Protein AF-A0A1H9IAH2-F1 (afdb_monomer_lite)

pLDDT: mean 78.01, std 14.78, range [40.03, 92.56]

Radius of gyration: 13.73 Å; chains: 1; bounding box: 28×41×36 Å

Sequence (80 aa):
MAETGPEYLVWSTEHRAWWKPDCVSYTYRLDDAGRYTRELALLICSGAHGGWREGEVPSELPVQLEDALTAAGQEAPRHG

Secondary structure (DSSP, 8-state):
----PPPEEEEETTTTEEEPTTSS-EES-STTS--B-HHHHHHHHHHGGGSPPTTSPPSEEEEEHHHHHHHHH-------

Organism: NCBI:txid1855383

Foldseek 3Di:
DPPPPFWKWKAFPVVRFTQAPPRPDTHNDLVRHHTDDPVVLVVSQQPPPPGDDPPDDRRMDIDTSVVVVVVVVPPPDPPD

Structure (mmCIF, N/CA/C/O backbone):
data_AF-A0A1H9IAH2-F1
#
_entry.id   AF-A0A1H9IAH2-F1
#
loop_
_atom_site.group_PDB
_atom_site.id
_atom_site.type_symbol
_atom_site.label_atom_id
_atom_site.label_alt_id
_atom_site.label_comp_id
_atom_site.label_asym_id
_atom_site.label_entity_id
_atom_site.label_seq_id
_atom_site.pdbx_PDB_ins_code
_atom_site.Cartn_x
_atom_site.Cartn_y
_atom_site.Cartn_z
_atom_site.occupancy
_atom_site.B_iso_or_equiv
_atom_site.auth_seq_id
_atom_site.auth_comp_id
_atom_site.auth_asym_id
_atom_site.auth_atom_id
_atom_site.pdbx_PDB_model_num
ATOM 1 N N . MET A 1 1 ? 0.673 -10.824 23.626 1.00 40.03 1 MET A N 1
ATOM 2 C CA . MET A 1 1 ? 0.672 -9.410 23.208 1.00 40.03 1 MET A CA 1
ATOM 3 C C . MET A 1 1 ? 1.328 -9.403 21.843 1.00 40.03 1 MET A C 1
ATOM 5 O O . MET A 1 1 ? 2.531 -9.595 21.784 1.00 40.03 1 MET A O 1
ATOM 9 N N . ALA A 1 2 ? 0.543 -9.411 20.764 1.00 48.09 2 ALA A N 1
ATOM 10 C CA . ALA A 1 2 ? 1.122 -9.315 19.430 1.00 48.09 2 ALA A CA 1
ATOM 11 C C . ALA A 1 2 ? 1.528 -7.855 19.257 1.00 48.09 2 ALA A C 1
ATOM 13 O O . ALA A 1 2 ? 0.665 -6.980 19.270 1.00 48.09 2 ALA A O 1
ATOM 14 N N . GLU A 1 3 ? 2.827 -7.592 19.197 1.00 48.28 3 GLU A N 1
ATOM 15 C CA . GLU A 1 3 ? 3.327 -6.303 18.744 1.00 48.28 3 GLU A CA 1
ATOM 16 C C . GLU A 1 3 ? 2.928 -6.201 17.271 1.00 48.28 3 GLU A C 1
ATOM 18 O O . GLU A 1 3 ? 3.568 -6.773 16.390 1.00 48.28 3 GLU A O 1
ATOM 23 N N . THR A 1 4 ? 1.777 -5.583 17.007 1.00 60.62 4 THR A N 1
ATOM 24 C CA . THR A 1 4 ? 1.342 -5.254 15.654 1.00 60.62 4 THR A CA 1
ATOM 25 C C . THR A 1 4 ? 2.271 -4.151 15.178 1.00 60.62 4 THR A C 1
ATOM 27 O O . THR A 1 4 ? 2.024 -2.971 15.420 1.00 60.62 4 THR A O 1
ATOM 30 N N . GLY A 1 5 ? 3.409 -4.548 14.604 1.00 64.38 5 GLY A N 1
ATOM 31 C CA . GLY A 1 5 ? 4.320 -3.624 13.945 1.00 64.38 5 GLY A CA 1
ATOM 32 C C . GLY A 1 5 ? 3.578 -2.778 12.903 1.00 64.38 5 GLY A C 1
ATOM 33 O O . GLY A 1 5 ? 2.462 -3.129 12.512 1.00 64.38 5 GLY A O 1
ATOM 34 N N . PRO A 1 6 ? 4.178 -1.665 12.453 1.00 75.06 6 PRO A N 1
ATOM 35 C CA . PRO A 1 6 ? 3.525 -0.751 11.524 1.00 75.06 6 PRO A CA 1
ATOM 36 C C . PRO A 1 6 ? 3.001 -1.504 10.294 1.00 75.06 6 PRO A C 1
ATOM 38 O O . PRO A 1 6 ? 3.753 -2.222 9.627 1.00 75.06 6 PRO A O 1
ATOM 41 N N . GLU A 1 7 ? 1.705 -1.350 10.026 1.00 89.56 7 GLU A N 1
ATOM 42 C CA . GLU A 1 7 ? 1.036 -1.903 8.851 1.00 89.56 7 GLU A CA 1
ATOM 43 C C . GLU A 1 7 ? 1.332 -1.007 7.644 1.00 89.56 7 GLU A C 1
ATOM 45 O O . GLU A 1 7 ? 1.242 0.219 7.727 1.00 89.56 7 GLU A O 1
ATOM 50 N N . TYR A 1 8 ? 1.688 -1.615 6.516 1.00 91.81 8 TYR A N 1
ATOM 51 C CA . TYR A 1 8 ? 1.963 -0.928 5.260 1.00 91.81 8 TYR A CA 1
ATOM 52 C C . TYR A 1 8 ? 0.923 -1.299 4.210 1.00 91.81 8 TYR A C 1
ATOM 54 O O . TYR A 1 8 ? 0.438 -2.425 4.139 1.00 91.81 8 TYR A O 1
ATOM 62 N N . LEU A 1 9 ? 0.623 -0.337 3.359 1.00 92.25 9 LEU A 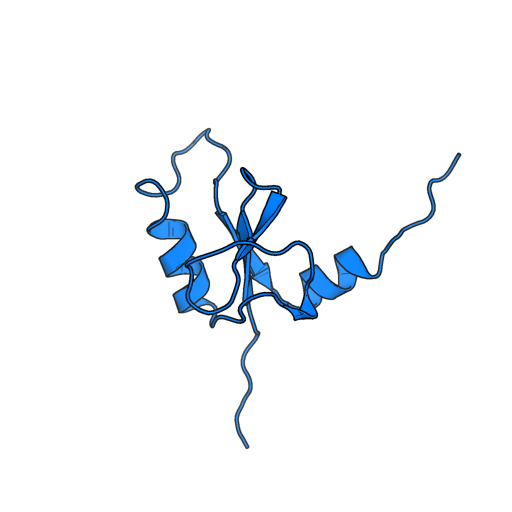N 1
ATOM 63 C CA . LEU A 1 9 ? -0.170 -0.457 2.152 1.00 92.25 9 LEU A CA 1
ATOM 64 C C . LEU A 1 9 ? 0.767 -0.289 0.955 1.00 92.25 9 LEU A C 1
ATOM 66 O O . LEU A 1 9 ? 1.820 0.342 1.066 1.00 92.25 9 LEU A O 1
ATOM 70 N N . VAL A 1 10 ? 0.379 -0.811 -0.204 1.00 91.31 10 VAL A N 1
ATOM 71 C CA . VAL A 1 10 ? 1.094 -0.546 -1.459 1.00 91.31 10 VAL A CA 1
ATOM 72 C C . VAL A 1 10 ? 0.204 0.306 -2.351 1.00 91.31 10 VAL A C 1
ATOM 74 O O . VAL A 1 10 ? -0.907 -0.099 -2.700 1.00 91.31 10 VAL A O 1
ATOM 77 N N . TRP A 1 11 ? 0.684 1.497 -2.697 1.00 91.00 11 TRP A N 1
ATOM 78 C CA . TRP A 1 11 ? 0.040 2.407 -3.638 1.00 91.00 11 TRP A CA 1
ATOM 79 C C . TRP A 1 11 ? 0.605 2.189 -5.035 1.00 91.00 11 TRP A C 1
ATOM 81 O O . TRP A 1 11 ? 1.803 2.372 -5.227 1.00 91.00 11 TRP A O 1
ATOM 91 N N . SER A 1 12 ? -0.239 1.871 -6.015 1.00 88.50 12 SER A N 1
ATOM 92 C CA . SER A 1 12 ? 0.158 1.920 -7.423 1.00 88.50 12 SER A CA 1
ATOM 93 C C . SER A 1 12 ? -0.067 3.319 -7.980 1.00 88.50 12 SER A C 1
ATOM 95 O O . SER A 1 12 ? -1.208 3.774 -8.093 1.00 88.50 12 SER A O 1
ATOM 97 N N . THR A 1 13 ? 1.011 3.995 -8.372 1.00 85.56 13 THR A N 1
ATOM 98 C CA . THR A 1 13 ? 0.957 5.322 -9.002 1.00 85.56 13 THR A CA 1
ATOM 99 C C . THR A 1 13 ? 0.347 5.254 -10.404 1.00 85.56 13 THR A C 1
ATOM 101 O O . THR A 1 13 ? -0.396 6.160 -10.782 1.00 85.56 13 THR A O 1
ATOM 104 N N . GLU A 1 14 ? 0.572 4.151 -11.129 1.00 84.69 14 GLU A N 1
ATOM 105 C CA . GLU A 1 14 ? 0.012 3.890 -12.463 1.00 84.69 14 GLU A CA 1
ATOM 106 C C . GLU A 1 14 ? -1.521 3.773 -12.432 1.00 84.69 14 GLU A C 1
ATOM 108 O O . GLU A 1 14 ? -2.229 4.465 -13.166 1.00 84.69 14 GLU A O 1
ATOM 113 N N . HIS A 1 15 ? -2.049 2.951 -11.522 1.00 85.62 15 HIS A N 1
ATOM 114 C CA . HIS A 1 15 ? -3.490 2.716 -11.383 1.00 85.62 15 HIS A CA 1
ATOM 115 C C . HIS A 1 15 ? -4.199 3.705 -10.449 1.00 85.62 15 HIS A C 1
ATOM 117 O O . HIS A 1 15 ? -5.432 3.723 -10.398 1.00 85.62 15 HIS A O 1
ATOM 123 N N . ARG A 1 16 ? -3.434 4.527 -9.717 1.00 88.19 16 ARG A N 1
ATOM 124 C CA . ARG A 1 16 ? -3.917 5.450 -8.676 1.00 88.19 16 ARG A CA 1
ATOM 125 C C . ARG A 1 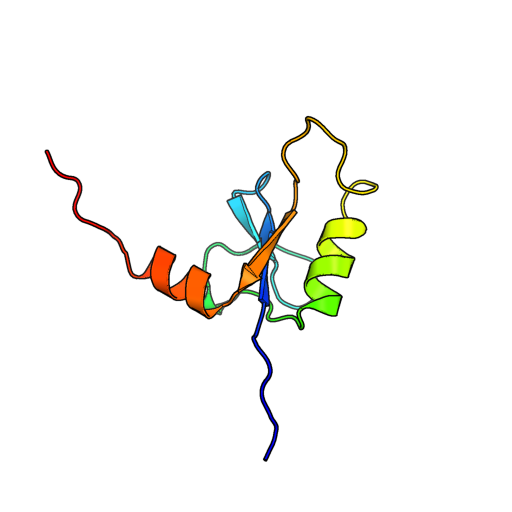16 ? -4.829 4.746 -7.670 1.00 88.19 16 ARG A C 1
ATOM 127 O O . ARG A 1 16 ? -5.930 5.211 -7.374 1.00 88.19 16 ARG A O 1
ATOM 134 N N . ALA A 1 17 ? -4.382 3.585 -7.209 1.00 90.69 17 ALA A N 1
ATOM 135 C CA . ALA A 1 17 ? -5.163 2.692 -6.371 1.00 90.69 17 ALA A CA 1
ATOM 136 C C . ALA A 1 17 ? -4.259 1.878 -5.437 1.00 90.69 17 ALA A C 1
ATOM 138 O O . ALA A 1 17 ? -3.069 1.693 -5.692 1.00 90.69 17 ALA A O 1
ATOM 139 N N . TRP A 1 18 ? -4.846 1.371 -4.360 1.00 91.50 18 TRP A N 1
ATOM 140 C CA . TRP A 1 18 ? -4.196 0.492 -3.397 1.00 91.50 18 TRP A CA 1
ATOM 141 C C . TRP A 1 18 ? -4.212 -0.951 -3.879 1.00 91.50 18 TRP A C 1
ATOM 143 O O . TRP A 1 18 ? -5.201 -1.401 -4.454 1.00 91.50 18 TRP A O 1
ATOM 153 N N . TRP A 1 19 ? -3.159 -1.708 -3.590 1.00 89.94 19 TRP A N 1
ATOM 154 C CA . TRP A 1 19 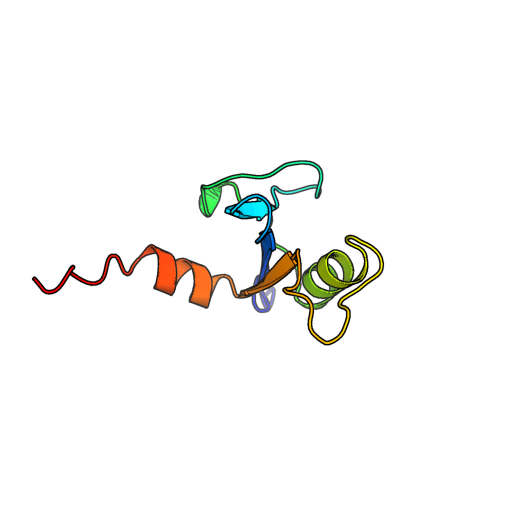? -3.168 -3.158 -3.775 1.00 89.94 19 TRP A CA 1
ATOM 155 C C . TRP A 1 19 ? -4.168 -3.793 -2.810 1.00 89.94 19 TRP A C 1
ATOM 157 O O . TRP A 1 19 ? -4.139 -3.522 -1.612 1.00 89.94 19 TRP A O 1
ATOM 167 N N . LYS A 1 20 ? -5.046 -4.656 -3.320 1.00 89.56 20 LYS A N 1
ATOM 168 C CA . LYS A 1 20 ? -5.920 -5.513 -2.511 1.00 89.56 20 LYS A CA 1
ATOM 169 C C . LYS A 1 20 ? -5.103 -6.601 -1.810 1.00 89.56 20 LYS A C 1
ATOM 171 O O . LYS A 1 20 ? -3.996 -6.893 -2.270 1.00 89.56 20 LYS A O 1
ATOM 176 N N . PRO A 1 21 ? -5.634 -7.229 -0.743 1.00 82.25 21 PRO A N 1
ATOM 177 C CA . PRO A 1 21 ? -5.053 -8.464 -0.222 1.00 82.25 21 PRO A CA 1
ATOM 178 C C . PRO A 1 21 ? -4.880 -9.486 -1.361 1.00 82.25 21 PRO A C 1
ATOM 180 O O . PRO A 1 21 ? -5.671 -9.490 -2.305 1.00 82.25 21 PRO A O 1
ATOM 183 N N . ASP A 1 22 ? -3.822 -10.297 -1.284 1.00 76.19 22 ASP A N 1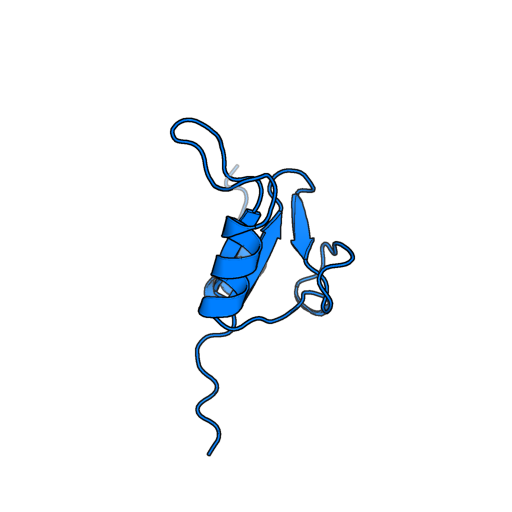
ATOM 184 C CA . ASP A 1 22 ? -3.365 -11.267 -2.302 1.00 76.19 22 ASP A CA 1
ATOM 185 C C . ASP A 1 22 ? -2.656 -10.714 -3.542 1.00 76.19 22 ASP A C 1
ATOM 187 O O . ASP A 1 22 ? -2.252 -11.487 -4.405 1.00 76.19 22 ASP A O 1
ATOM 191 N N . CYS A 1 23 ? -2.417 -9.408 -3.644 1.00 70.38 23 CYS A N 1
ATOM 192 C CA . CYS A 1 23 ? -1.584 -8.862 -4.719 1.00 70.38 23 CYS A CA 1
ATOM 193 C C . CYS A 1 23 ? -2.114 -9.093 -6.155 1.00 70.38 23 CYS A C 1
ATOM 195 O O . CYS A 1 23 ? -1.363 -9.007 -7.123 1.00 70.38 23 CYS A O 1
ATOM 197 N N . VAL A 1 24 ? -3.409 -9.392 -6.316 1.00 73.56 24 VAL A N 1
ATOM 198 C CA . VAL A 1 24 ? -4.012 -9.751 -7.620 1.00 73.56 24 VAL A CA 1
ATOM 199 C C . VAL A 1 24 ? -4.912 -8.641 -8.179 1.00 73.56 24 VAL A C 1
ATOM 201 O O . VAL A 1 24 ? -5.416 -8.728 -9.298 1.00 73.56 24 VAL A O 1
ATOM 204 N N . SER A 1 25 ? -5.180 -7.580 -7.417 1.00 82.12 25 SER A N 1
ATOM 205 C CA . SER A 1 25 ? -6.144 -6.546 -7.812 1.00 82.12 25 SER A CA 1
ATOM 206 C C . SER A 1 25 ? -5.924 -5.227 -7.081 1.00 82.12 25 SER A C 1
ATOM 208 O O . SER A 1 25 ? -5.224 -5.179 -6.072 1.00 82.12 25 SER A O 1
ATOM 210 N N . TYR A 1 26 ? -6.592 -4.175 -7.554 1.00 87.56 26 TYR A N 1
ATOM 211 C CA . TYR A 1 26 ? -6.520 -2.834 -6.979 1.00 87.56 26 TYR A CA 1
ATOM 212 C C . TYR A 1 26 ? -7.861 -2.382 -6.386 1.00 87.56 26 TYR A C 1
ATOM 214 O O . TYR A 1 26 ? -8.927 -2.839 -6.801 1.00 87.56 26 TYR A O 1
ATOM 222 N N . THR A 1 27 ? -7.815 -1.480 -5.410 1.00 89.06 27 THR A N 1
ATOM 223 C CA . THR A 1 27 ? -8.980 -0.847 -4.784 1.00 89.06 27 THR A CA 1
ATOM 224 C C . THR A 1 27 ? -8.711 0.622 -4.477 1.00 89.06 27 THR A C 1
ATOM 226 O O . THR A 1 27 ? -7.595 1.016 -4.158 1.00 89.06 27 THR A O 1
ATOM 229 N N . TYR A 1 28 ? -9.749 1.451 -4.531 1.00 87.19 28 TYR A N 1
ATOM 230 C CA . TYR A 1 28 ? -9.670 2.860 -4.131 1.00 87.19 28 TYR A CA 1
ATOM 231 C C . TYR A 1 28 ? -9.980 3.068 -2.643 1.00 87.19 28 TYR A C 1
ATOM 233 O O . TYR A 1 28 ? -9.809 4.164 -2.117 1.00 87.19 28 TYR A O 1
ATOM 241 N N . ARG A 1 29 ? -10.466 2.027 -1.960 1.00 86.56 29 ARG A N 1
ATOM 242 C CA . ARG A 1 29 ? -10.897 2.086 -0.562 1.00 86.56 29 ARG A CA 1
ATOM 243 C C . ARG A 1 29 ? -9.783 1.562 0.335 1.00 86.56 29 ARG A C 1
ATOM 245 O O . ARG A 1 29 ? -9.346 0.433 0.148 1.00 86.56 29 ARG A O 1
ATOM 252 N N . LEU A 1 30 ? -9.378 2.359 1.325 1.00 85.31 30 LEU A N 1
ATOM 253 C CA . LEU A 1 30 ? -8.377 1.955 2.322 1.00 85.31 30 LEU A CA 1
ATOM 254 C C . LEU A 1 30 ? -8.819 0.738 3.147 1.00 85.31 30 LEU A C 1
ATOM 256 O O . LEU A 1 30 ? -7.983 -0.067 3.534 1.00 85.31 30 LEU A O 1
ATOM 260 N N . ASP A 1 31 ? -10.123 0.589 3.384 1.00 86.19 31 ASP A N 1
ATOM 261 C CA . ASP A 1 31 ? -10.688 -0.547 4.125 1.00 86.19 31 ASP A CA 1
ATOM 262 C C . ASP A 1 31 ? -10.521 -1.884 3.379 1.00 86.19 31 ASP A C 1
ATOM 264 O O . ASP A 1 31 ? -10.215 -2.907 3.981 1.00 86.19 31 ASP A O 1
ATOM 268 N N . ASP A 1 32 ? -10.636 -1.853 2.048 1.00 85.75 32 ASP A N 1
ATOM 269 C CA . ASP A 1 32 ? -10.441 -3.013 1.171 1.00 85.75 32 ASP A CA 1
ATOM 270 C C . ASP A 1 32 ? -8.962 -3.246 0.804 1.00 85.75 32 ASP A C 1
ATOM 272 O O . ASP A 1 32 ? -8.643 -4.189 0.069 1.00 85.75 32 ASP A O 1
ATOM 276 N N . ALA A 1 33 ? -8.063 -2.350 1.224 1.00 90.00 33 ALA A N 1
ATOM 277 C CA . ALA A 1 33 ? -6.659 -2.401 0.853 1.00 90.00 33 ALA A CA 1
ATOM 278 C C . ALA A 1 33 ? -5.918 -3.496 1.634 1.00 90.00 33 ALA A C 1
ATOM 280 O O . ALA A 1 33 ? -6.159 -3.741 2.817 1.00 90.00 33 ALA A O 1
ATOM 281 N N . GLY A 1 34 ? -4.995 -4.166 0.948 1.00 89.75 34 GLY A N 1
ATOM 282 C CA . GLY A 1 34 ? -4.148 -5.196 1.529 1.00 89.75 34 GL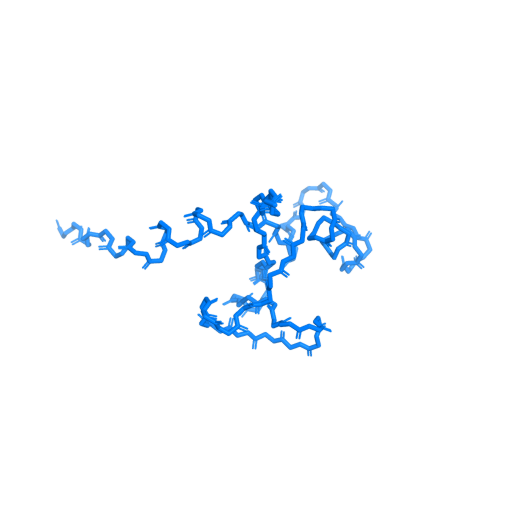Y A CA 1
ATOM 283 C C . GLY A 1 34 ? -3.168 -4.588 2.519 1.00 89.75 34 GLY A C 1
ATOM 284 O O . GLY A 1 34 ? -2.534 -3.574 2.226 1.00 89.75 34 GLY A O 1
ATOM 285 N N . ARG A 1 35 ? -3.039 -5.225 3.683 1.00 90.94 35 ARG A N 1
ATOM 286 C CA . ARG A 1 35 ? -2.117 -4.813 4.739 1.00 90.94 35 ARG A CA 1
ATOM 287 C C . ARG A 1 35 ? -0.917 -5.739 4.756 1.00 90.94 35 ARG A C 1
ATOM 289 O O . ARG A 1 35 ? -1.056 -6.957 4.841 1.00 90.94 35 ARG A O 1
ATOM 296 N N . TYR A 1 36 ? 0.255 -5.141 4.678 1.00 89.81 36 TYR A N 1
ATOM 297 C CA . TYR A 1 36 ? 1.524 -5.823 4.518 1.00 89.81 36 TYR A CA 1
ATOM 298 C C . TYR A 1 36 ? 2.479 -5.409 5.628 1.00 89.81 36 TYR A C 1
ATOM 300 O O . TYR A 1 36 ? 2.405 -4.307 6.170 1.00 89.81 36 TYR A O 1
ATOM 308 N N . THR A 1 37 ? 3.424 -6.285 5.948 1.00 89.62 37 THR A N 1
ATOM 309 C CA . THR A 1 37 ? 4.589 -5.863 6.722 1.00 89.62 37 THR A CA 1
ATOM 310 C C . THR A 1 37 ? 5.460 -4.952 5.861 1.00 89.62 37 THR A C 1
ATOM 312 O O . THR A 1 37 ? 5.408 -5.002 4.629 1.00 89.62 37 THR A O 1
ATOM 315 N N . ARG A 1 38 ? 6.317 -4.153 6.502 1.00 87.50 38 ARG A N 1
ATOM 316 C CA . ARG A 1 38 ? 7.289 -3.304 5.798 1.00 87.50 38 ARG A CA 1
ATOM 317 C C . ARG A 1 38 ? 8.103 -4.085 4.764 1.00 87.50 38 ARG A C 1
ATOM 319 O O . ARG A 1 38 ? 8.294 -3.623 3.645 1.00 87.50 38 ARG A O 1
ATOM 326 N N . GLU A 1 39 ? 8.587 -5.261 5.149 1.00 87.75 39 GLU A N 1
ATOM 327 C CA . GLU A 1 39 ? 9.427 -6.115 4.305 1.00 87.75 39 GLU A CA 1
ATOM 328 C C . GLU A 1 39 ? 8.664 -6.625 3.082 1.00 87.75 39 GLU A C 1
ATOM 330 O O . GLU A 1 39 ? 9.183 -6.572 1.969 1.00 87.75 39 GLU A O 1
ATOM 335 N N . LEU A 1 40 ? 7.412 -7.054 3.267 1.00 86.31 40 LEU A N 1
ATOM 336 C CA . LEU A 1 40 ? 6.573 -7.535 2.176 1.00 86.31 40 LEU A CA 1
ATOM 337 C C . LEU A 1 40 ? 6.167 -6.398 1.228 1.00 86.31 40 LEU A C 1
ATOM 339 O O . LEU A 1 40 ? 6.229 -6.573 0.015 1.00 86.31 40 LEU A O 1
ATOM 343 N N . ALA A 1 41 ? 5.833 -5.217 1.757 1.00 89.00 41 ALA A N 1
ATOM 344 C CA . ALA A 1 41 ? 5.534 -4.042 0.941 1.00 89.00 41 ALA A CA 1
ATOM 345 C C . ALA A 1 41 ? 6.738 -3.634 0.073 1.00 89.00 41 ALA A C 1
ATOM 347 O O . ALA A 1 41 ? 6.584 -3.387 -1.121 1.00 89.00 41 ALA A O 1
ATOM 348 N N . LEU A 1 42 ? 7.949 -3.630 0.645 1.00 86.19 42 LEU A N 1
ATOM 349 C CA . LEU A 1 42 ? 9.184 -3.361 -0.097 1.00 86.19 42 LEU A CA 1
ATOM 350 C C . LEU A 1 42 ? 9.484 -4.436 -1.145 1.00 86.19 42 LEU A C 1
ATOM 352 O O . LEU A 1 42 ? 9.913 -4.099 -2.245 1.00 86.19 42 LEU A O 1
ATOM 356 N N . LEU A 1 43 ? 9.238 -5.711 -0.831 1.00 85.75 43 LEU A N 1
ATOM 357 C CA . LEU A 1 43 ? 9.405 -6.809 -1.783 1.00 85.75 43 LEU A CA 1
ATOM 358 C C . LEU A 1 43 ? 8.469 -6.649 -2.988 1.00 85.75 43 LEU A C 1
ATOM 360 O O . LEU A 1 43 ? 8.918 -6.790 -4.123 1.00 85.75 43 LEU A O 1
ATOM 364 N N . ILE A 1 44 ? 7.198 -6.307 -2.748 1.00 84.19 44 ILE A N 1
ATOM 365 C CA . ILE A 1 44 ? 6.219 -6.029 -3.809 1.00 84.19 44 ILE A CA 1
ATOM 366 C C . ILE A 1 44 ? 6.706 -4.860 -4.675 1.00 84.19 44 ILE A C 1
ATOM 368 O O . ILE A 1 44 ? 6.775 -4.995 -5.894 1.00 84.19 44 ILE A O 1
ATOM 372 N N . CYS A 1 45 ? 7.131 -3.753 -4.057 1.00 83.06 45 CYS A N 1
ATOM 373 C CA . CYS A 1 45 ? 7.606 -2.571 -4.787 1.00 83.06 45 CYS A CA 1
ATOM 374 C C . CYS A 1 45 ? 8.917 -2.818 -5.555 1.00 83.06 45 CYS A C 1
ATOM 376 O O . CYS A 1 45 ? 9.145 -2.225 -6.601 1.00 83.06 45 CYS A O 1
ATOM 378 N N . SER A 1 46 ? 9.788 -3.701 -5.058 1.00 77.31 46 SER A N 1
ATOM 379 C CA . SER A 1 46 ? 11.021 -4.087 -5.752 1.00 77.31 46 SER A CA 1
ATOM 380 C C . SER A 1 46 ? 10.782 -5.097 -6.878 1.00 77.31 46 SER A C 1
ATOM 382 O O . SER A 1 46 ? 11.603 -5.181 -7.790 1.00 77.31 46 SER A O 1
ATOM 384 N N . GLY A 1 47 ? 9.727 -5.910 -6.785 1.00 69.81 47 GLY A N 1
ATOM 385 C CA . GLY A 1 47 ? 9.410 -6.963 -7.750 1.00 69.81 47 GLY A CA 1
ATOM 386 C C . GLY A 1 47 ? 8.522 -6.489 -8.898 1.00 69.81 47 GLY A C 1
ATOM 387 O O . GLY A 1 47 ? 8.595 -7.040 -9.998 1.00 69.81 47 GLY A O 1
ATOM 388 N N . ALA A 1 48 ? 7.714 -5.455 -8.670 1.00 63.09 48 ALA A N 1
ATOM 389 C CA . ALA A 1 48 ? 6.921 -4.841 -9.714 1.00 63.09 48 ALA A CA 1
ATOM 390 C C . ALA A 1 48 ? 7.844 -4.177 -10.755 1.00 63.09 48 ALA A C 1
ATOM 392 O O . ALA A 1 48 ? 8.716 -3.368 -10.444 1.00 63.09 48 ALA A O 1
ATOM 393 N N . HIS A 1 49 ? 7.707 -4.600 -12.011 1.00 55.56 49 HIS A N 1
ATOM 394 C CA . HIS A 1 49 ? 8.366 -4.001 -13.175 1.00 55.56 49 HIS A CA 1
ATOM 395 C C . HIS A 1 49 ? 9.912 -3.984 -13.210 1.00 55.56 49 HIS A C 1
ATOM 397 O O . HIS A 1 49 ? 10.510 -3.190 -13.935 1.00 55.56 49 HIS A O 1
ATOM 403 N N . GLY A 1 50 ? 10.588 -4.903 -12.510 1.00 62.62 50 GLY A N 1
ATOM 404 C CA . GLY A 1 50 ? 12.053 -5.027 -12.591 1.00 62.62 50 GLY A CA 1
ATOM 405 C C . GLY A 1 50 ? 12.824 -4.017 -11.735 1.00 62.62 50 GLY A C 1
ATOM 406 O O . GLY A 1 50 ? 14.018 -3.812 -11.965 1.00 62.62 50 GLY A O 1
ATOM 407 N N . GLY A 1 51 ? 12.152 -3.438 -10.737 1.00 62.28 51 GLY A N 1
ATOM 408 C CA . GLY A 1 51 ? 12.735 -2.550 -9.740 1.00 62.28 51 GLY A CA 1
ATOM 409 C C . GLY A 1 51 ? 12.654 -1.071 -10.112 1.00 62.28 51 GLY A C 1
ATOM 410 O O . GLY A 1 51 ? 12.367 -0.687 -11.244 1.00 62.28 51 GLY A O 1
ATOM 411 N N . TRP A 1 52 ? 12.922 -0.221 -9.122 1.00 66.25 52 TRP A N 1
ATOM 412 C CA . TRP A 1 52 ? 12.959 1.223 -9.316 1.00 66.25 52 TRP A CA 1
ATOM 413 C C . TRP A 1 52 ? 14.213 1.630 -10.097 1.00 66.25 52 TRP A C 1
ATOM 415 O O . TRP A 1 52 ? 15.336 1.317 -9.699 1.00 66.25 52 TRP A O 1
ATOM 425 N N . ARG A 1 53 ? 14.019 2.342 -11.208 1.00 68.56 53 ARG A N 1
ATOM 426 C CA . ARG A 1 53 ? 15.095 2.942 -11.999 1.00 68.56 53 ARG A CA 1
ATOM 427 C C . ARG A 1 53 ? 15.248 4.413 -11.640 1.00 68.56 53 ARG A C 1
ATOM 429 O O . ARG A 1 53 ? 14.264 5.147 -11.562 1.00 68.56 53 ARG A O 1
ATOM 436 N N . GLU A 1 54 ? 16.490 4.846 -11.441 1.00 68.94 54 GLU A N 1
ATOM 437 C CA . GLU A 1 54 ? 16.804 6.256 -11.204 1.00 68.94 54 GLU A CA 1
ATOM 438 C C . GLU A 1 54 ? 16.248 7.136 -12.334 1.00 68.94 54 GLU A C 1
ATOM 440 O O . GLU A 1 54 ? 16.488 6.887 -13.513 1.00 68.94 54 GLU A O 1
ATOM 445 N N . GLY A 1 55 ? 15.494 8.172 -11.957 1.00 73.50 55 GLY A N 1
ATOM 446 C CA . GLY A 1 55 ? 14.846 9.100 -12.888 1.00 73.50 55 GLY A CA 1
ATOM 447 C C . GLY A 1 55 ? 13.425 8.712 -13.311 1.00 73.50 55 GLY A C 1
ATOM 448 O O . GLY A 1 55 ? 12.730 9.555 -13.876 1.00 73.50 55 GLY A O 1
ATOM 449 N N . GLU A 1 56 ? 12.960 7.500 -12.996 1.00 74.00 56 GLU A N 1
ATOM 450 C CA . GLU A 1 56 ? 11.578 7.077 -13.238 1.00 74.00 56 GLU A CA 1
ATOM 451 C C . GLU A 1 56 ? 10.732 7.198 -11.966 1.00 74.00 56 GLU A C 1
ATOM 453 O O . GLU A 1 56 ? 11.202 6.983 -10.842 1.00 74.00 56 GLU A O 1
ATOM 458 N N . VAL A 1 57 ? 9.460 7.561 -12.139 1.00 72.69 57 VAL A N 1
ATOM 459 C CA . VAL A 1 57 ? 8.498 7.548 -11.034 1.00 72.69 57 VAL A CA 1
ATOM 460 C C . VAL A 1 57 ? 8.231 6.082 -10.686 1.00 72.69 57 VAL A C 1
ATOM 462 O O . VAL A 1 57 ? 7.846 5.323 -11.577 1.00 72.69 57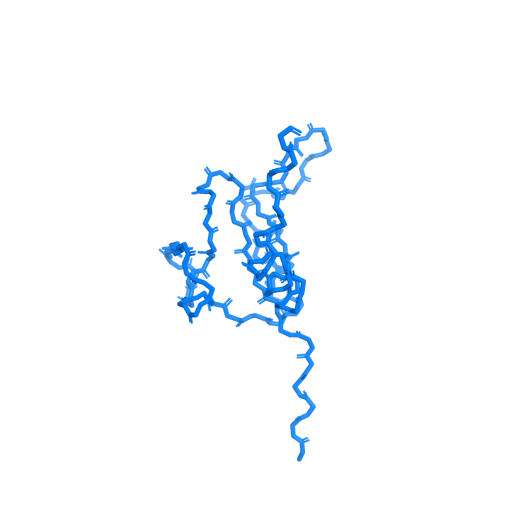 VAL A O 1
ATOM 465 N N . PRO A 1 58 ? 8.430 5.657 -9.427 1.00 77.06 58 PRO A N 1
ATOM 466 C CA . PRO A 1 58 ? 8.144 4.285 -9.037 1.00 77.06 58 PRO A CA 1
ATOM 467 C C . PRO A 1 58 ? 6.661 3.980 -9.270 1.00 77.06 58 PRO A C 1
ATOM 469 O O . PRO A 1 58 ? 5.780 4.766 -8.900 1.00 77.06 58 PRO A O 1
ATOM 472 N N . SER A 1 59 ? 6.399 2.838 -9.904 1.00 82.25 59 SER A N 1
ATOM 473 C CA . SER A 1 59 ? 5.038 2.383 -10.213 1.00 82.25 59 SER A CA 1
ATOM 474 C C . SER A 1 59 ? 4.280 1.977 -8.944 1.00 82.25 59 SER A C 1
ATOM 476 O O . SER A 1 59 ? 3.056 2.093 -8.886 1.00 82.25 59 SER A O 1
ATOM 478 N N . GLU A 1 60 ? 5.010 1.607 -7.890 1.00 88.00 60 GLU A N 1
ATOM 479 C CA . GLU A 1 60 ? 4.493 1.162 -6.605 1.00 88.00 60 GLU A CA 1
ATOM 480 C C . GLU A 1 60 ? 5.269 1.806 -5.459 1.00 88.00 60 GLU A C 1
ATOM 482 O O . GLU A 1 60 ? 6.498 1.891 -5.474 1.00 88.00 60 GLU A O 1
ATOM 487 N N . LEU A 1 61 ? 4.537 2.246 -4.440 1.00 88.94 61 LEU A N 1
ATOM 488 C CA . LEU A 1 61 ? 5.093 2.888 -3.261 1.00 88.94 61 LEU A CA 1
ATOM 489 C C . LEU A 1 61 ? 4.575 2.208 -1.992 1.00 88.94 61 LEU A C 1
ATOM 491 O O . LEU A 1 61 ? 3.358 2.069 -1.836 1.00 88.94 61 LEU A O 1
ATOM 495 N N . PRO A 1 62 ? 5.462 1.826 -1.057 1.00 90.81 62 PRO A N 1
ATOM 496 C CA . PRO A 1 62 ? 5.042 1.399 0.263 1.00 90.81 62 PRO A CA 1
ATOM 497 C C . PRO A 1 62 ? 4.626 2.637 1.066 1.00 90.81 62 PRO A C 1
ATOM 499 O O . PRO A 1 62 ? 5.387 3.596 1.192 1.00 90.81 62 PRO A O 1
ATOM 502 N N . VAL A 1 63 ? 3.422 2.613 1.625 1.00 91.44 63 VAL A N 1
ATOM 503 C CA . VAL A 1 63 ? 2.858 3.705 2.427 1.00 91.44 63 VAL A CA 1
ATOM 504 C C . VAL A 1 63 ? 2.457 3.145 3.781 1.00 91.44 63 VAL A C 1
ATOM 506 O O . VAL A 1 63 ? 1.776 2.125 3.844 1.00 91.44 63 VAL A O 1
ATOM 509 N N . GLN A 1 64 ? 2.868 3.780 4.874 1.00 92.56 64 GLN A N 1
ATOM 510 C CA . GLN A 1 64 ? 2.425 3.370 6.205 1.00 92.56 64 GLN A CA 1
ATOM 511 C C . GLN A 1 64 ? 0.924 3.651 6.359 1.00 92.56 64 GLN A C 1
ATOM 513 O O . GLN A 1 64 ? 0.426 4.690 5.924 1.00 92.56 64 GLN A O 1
ATOM 518 N N . LEU A 1 65 ? 0.191 2.722 6.975 1.00 89.56 65 LEU A N 1
ATOM 519 C CA . LEU A 1 65 ? -1.261 2.815 7.136 1.00 89.56 65 LEU A CA 1
ATOM 520 C C . LEU A 1 65 ? -1.674 4.116 7.839 1.00 89.56 65 LEU A C 1
ATOM 522 O O . LEU A 1 65 ? -2.635 4.756 7.427 1.00 89.56 65 LEU A O 1
ATOM 526 N N . GLU A 1 66 ? -0.932 4.529 8.864 1.00 89.19 66 GLU A N 1
ATOM 527 C CA . GLU A 1 66 ? -1.197 5.761 9.617 1.00 89.19 66 GLU A CA 1
ATOM 528 C C . GLU A 1 66 ? -1.096 7.018 8.741 1.00 89.19 66 GLU A C 1
ATOM 530 O O . GLU A 1 66 ? -1.972 7.885 8.802 1.00 89.19 66 GLU A O 1
ATOM 535 N N . ASP A 1 67 ? -0.083 7.096 7.875 1.00 90.62 67 ASP A N 1
ATOM 536 C CA . ASP A 1 67 ? 0.074 8.204 6.930 1.00 90.62 67 ASP A CA 1
ATOM 537 C C . ASP A 1 67 ? -1.039 8.195 5.880 1.00 90.62 67 ASP A C 1
ATOM 539 O O . ASP A 1 67 ? -1.608 9.239 5.561 1.00 90.62 67 ASP A O 1
ATOM 543 N N . ALA A 1 68 ? -1.402 7.013 5.373 1.00 88.62 68 ALA A N 1
ATOM 544 C CA . ALA A 1 68 ? -2.482 6.870 4.403 1.00 88.62 68 ALA A CA 1
ATOM 545 C C . ALA A 1 68 ? -3.840 7.290 4.987 1.00 88.62 68 ALA A C 1
ATOM 547 O O . ALA A 1 68 ? -4.602 7.998 4.330 1.00 88.62 68 ALA A O 1
ATOM 548 N N . LEU A 1 69 ? -4.132 6.894 6.230 1.00 86.31 69 LEU A N 1
ATOM 549 C CA . LEU A 1 69 ? -5.335 7.306 6.954 1.00 86.31 69 LEU A CA 1
ATOM 550 C C . LEU A 1 69 ? -5.335 8.811 7.228 1.00 86.31 69 LEU A C 1
ATOM 552 O O . LEU A 1 69 ? -6.362 9.460 7.043 1.00 86.31 69 LEU A O 1
ATOM 556 N N . THR A 1 70 ? -4.189 9.375 7.616 1.00 88.44 70 THR A N 1
ATOM 557 C CA . THR A 1 70 ? -4.035 10.821 7.827 1.00 88.44 70 THR A CA 1
ATOM 558 C C . THR A 1 70 ? -4.296 11.589 6.533 1.00 88.44 70 THR A C 1
ATOM 560 O O . THR A 1 70 ? -5.096 12.522 6.524 1.00 88.44 70 THR A O 1
ATOM 563 N N . ALA A 1 71 ? -3.699 11.160 5.420 1.00 83.75 71 ALA A N 1
ATOM 564 C CA . ALA A 1 71 ? -3.899 11.776 4.113 1.00 83.75 71 ALA A CA 1
ATOM 565 C C . ALA A 1 71 ? -5.346 11.635 3.607 1.00 83.75 71 ALA A C 1
ATOM 567 O O . ALA A 1 71 ? -5.897 12.588 3.065 1.00 83.75 71 ALA A O 1
ATOM 568 N N . ALA A 1 72 ? -5.987 10.480 3.812 1.00 79.56 72 ALA A N 1
ATOM 569 C CA . ALA A 1 72 ? -7.377 10.255 3.410 1.00 79.56 72 ALA A CA 1
ATOM 570 C C . ALA A 1 72 ? -8.394 10.986 4.301 1.00 79.56 72 ALA A C 1
ATOM 572 O O . ALA A 1 72 ? -9.466 11.359 3.830 1.00 79.56 72 ALA A O 1
ATOM 573 N N . GLY A 1 73 ? -8.064 11.197 5.579 1.00 69.69 73 GLY A N 1
ATOM 574 C CA . GLY A 1 73 ? -8.845 11.999 6.521 1.00 69.69 73 GLY A CA 1
ATOM 575 C C . GLY A 1 73 ? -8.647 13.509 6.354 1.00 69.69 73 GLY A C 1
ATOM 576 O O . GLY A 1 73 ? -9.444 14.290 6.871 1.00 69.69 73 GLY A O 1
ATOM 577 N N . GLN A 1 74 ? -7.622 13.935 5.611 1.00 49.09 74 GLN A N 1
ATOM 578 C CA . GLN A 1 74 ? -7.429 15.319 5.196 1.00 49.09 74 GLN A CA 1
ATOM 579 C C . GLN A 1 74 ? -7.985 15.542 3.783 1.00 49.09 74 GLN A C 1
ATOM 581 O O . GLN A 1 74 ? -7.253 15.805 2.832 1.00 49.09 74 GLN A O 1
ATOM 586 N N . GLU A 1 75 ? -9.312 15.625 3.674 1.00 47.94 75 GLU A N 1
ATOM 587 C CA . GLU A 1 75 ? -9.884 16.694 2.850 1.00 47.94 75 GLU A CA 1
ATOM 588 C C . GLU A 1 75 ? -9.526 18.032 3.525 1.00 47.94 75 GLU A C 1
ATOM 590 O O . GLU A 1 75 ? -10.337 18.652 4.212 1.00 47.94 75 GLU A O 1
ATOM 595 N N . ALA A 1 76 ? -8.267 18.465 3.412 1.00 43.22 76 ALA A N 1
ATOM 596 C CA . ALA A 1 76 ? -7.893 19.811 3.817 1.00 43.22 76 ALA A CA 1
ATOM 597 C C . ALA A 1 76 ? -8.668 20.801 2.923 1.00 43.22 76 ALA A C 1
ATOM 599 O O . ALA A 1 76 ? -8.758 20.586 1.708 1.00 43.22 76 ALA A O 1
ATOM 600 N N . PRO A 1 77 ? -9.279 21.853 3.498 1.00 42.03 77 PRO A N 1
ATOM 601 C CA . PRO A 1 77 ? -10.183 22.732 2.775 1.00 42.03 77 PRO A CA 1
ATOM 602 C C . PRO A 1 77 ? -9.475 23.319 1.560 1.00 42.03 77 PRO A C 1
ATOM 604 O O . PRO A 1 77 ? -8.368 23.850 1.661 1.00 42.03 77 PRO A O 1
ATOM 607 N N . ARG A 1 78 ? -10.147 23.242 0.410 1.00 48.53 78 ARG A N 1
ATOM 608 C CA . ARG A 1 78 ? -9.788 23.997 -0.791 1.00 48.53 78 ARG A CA 1
ATOM 609 C C . ARG A 1 78 ? -9.861 25.468 -0.385 1.00 48.53 78 ARG A C 1
ATOM 611 O O . ARG A 1 78 ? -10.956 26.017 -0.278 1.00 48.53 78 ARG A O 1
ATOM 618 N N . HIS A 1 79 ? -8.724 26.060 -0.042 1.00 49.47 79 HIS A N 1
ATOM 619 C CA . HIS A 1 79 ? -8.646 27.494 0.181 1.00 49.47 79 HIS A CA 1
ATOM 620 C C . HIS A 1 79 ? -8.872 28.138 -1.187 1.00 49.47 79 HIS A C 1
ATOM 622 O O . HIS A 1 79 ? -8.076 27.931 -2.105 1.00 49.47 79 HIS A O 1
ATOM 628 N N . GLY A 1 80 ? -10.043 28.759 -1.336 1.00 50.56 80 GLY A N 1
ATOM 629 C CA . GLY A 1 80 ? -10.403 29.573 -2.494 1.00 50.56 80 GLY A CA 1
ATOM 630 C C . GLY A 1 80 ? -9.760 30.947 -2.446 1.00 50.56 80 GLY A C 1
ATOM 631 O O . GLY A 1 80 ? -9.218 31.312 -1.378 1.00 50.56 80 GLY A O 1
#